Protein AF-A0A5C5XVV9-F1 (afdb_monomer)

Solvent-accessible surface area (backbone atoms only — not comparable to full-atom values): 5637 Å² total; per-residue (Å²): 130,64,68,64,64,53,51,49,47,48,55,51,51,56,46,72,79,41,80,86,60,89,74,83,75,74,90,67,78,55,67,67,37,59,76,70,65,43,54,72,68,48,47,51,49,53,64,73,41,32,70,77,41,35,75,90,61,81,75,57,62,73,63,39,60,74,39,56,40,90,87,75,68,45,68,46,77,74,40,70,67,48,39,54,58,74,67,56,128

Sequence (89 aa):
MPIEDYLELLDWTARQTAPGKRGRTPAEIPPILVRLGLDRTTWCELVSDFGRLFCCVAGRPECVDSMRCHRTCRRYHLRRRARELLTAD

Organism: NCBI:txid2527987

Structure (mmCIF, N/CA/C/O backbone):
data_AF-A0A5C5XVV9-F1
#
_entry.id   AF-A0A5C5XVV9-F1
#
loop_
_atom_site.group_PDB
_atom_site.id
_atom_site.type_symbol
_atom_site.label_atom_id
_atom_site.label_alt_id
_atom_site.label_comp_id
_atom_site.label_asym_id
_atom_site.label_entity_id
_atom_site.label_seq_id
_atom_site.pdbx_PDB_ins_code
_atom_site.Cartn_x
_atom_site.Cartn_y
_atom_site.Cartn_z
_atom_site.occupancy
_atom_site.B_iso_or_equiv
_atom_site.auth_seq_id
_atom_site.auth_comp_id
_atom_site.auth_asym_id
_atom_site.auth_atom_id
_atom_site.pdbx_PDB_model_num
ATOM 1 N N . MET A 1 1 ? -14.809 5.759 -5.751 1.00 68.75 1 MET A N 1
ATOM 2 C CA . MET A 1 1 ? -14.965 5.142 -4.422 1.00 68.75 1 MET A CA 1
ATOM 3 C C . MET A 1 1 ? -15.644 6.173 -3.538 1.00 68.75 1 MET A C 1
ATOM 5 O O . MET A 1 1 ? -15.183 7.312 -3.567 1.00 68.75 1 MET A O 1
ATOM 9 N N . PRO A 1 2 ? -16.741 5.831 -2.853 1.00 90.19 2 PRO A N 1
ATOM 10 C CA . PRO A 1 2 ? -17.311 6.655 -1.791 1.00 90.19 2 PRO A CA 1
ATOM 11 C C . PRO A 1 2 ? -16.264 6.976 -0.717 1.00 90.19 2 PRO A C 1
ATOM 13 O O . PRO A 1 2 ? -15.336 6.201 -0.494 1.00 90.19 2 PRO A O 1
ATOM 16 N N . ILE A 1 3 ? -16.413 8.117 -0.046 1.00 94.12 3 ILE A N 1
ATOM 17 C CA . ILE A 1 3 ? -15.543 8.492 1.080 1.00 94.12 3 ILE A CA 1
ATOM 18 C C . ILE A 1 3 ? -15.685 7.517 2.256 1.00 94.12 3 ILE A C 1
ATOM 20 O O . ILE A 1 3 ? -14.719 7.26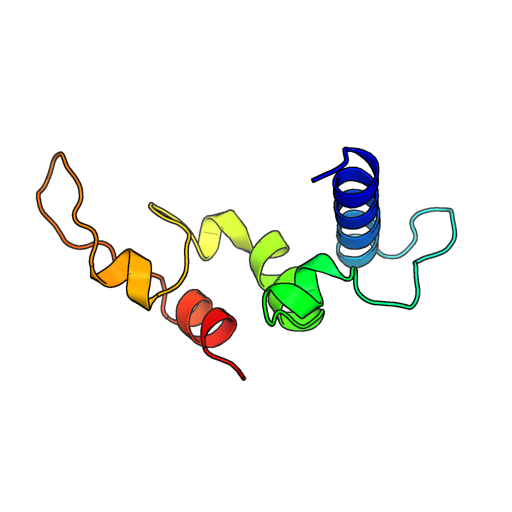3 2.966 1.00 94.12 3 ILE A O 1
ATOM 24 N N . GLU A 1 4 ? -16.874 6.946 2.426 1.00 90.94 4 GLU A N 1
ATOM 25 C CA . GLU A 1 4 ? -17.209 6.000 3.491 1.00 90.94 4 GLU A CA 1
ATOM 26 C C . GLU A 1 4 ? -16.329 4.746 3.418 1.00 90.94 4 GLU A C 1
ATOM 28 O O . GLU A 1 4 ? -15.657 4.435 4.397 1.00 90.94 4 GLU A O 1
ATOM 33 N N . ASP A 1 5 ? -16.206 4.123 2.241 1.00 89.94 5 ASP A N 1
ATOM 34 C CA . ASP A 1 5 ? -15.325 2.966 2.009 1.00 89.94 5 ASP A CA 1
ATOM 35 C C . ASP A 1 5 ? -13.855 3.269 2.349 1.00 89.94 5 ASP A C 1
ATOM 37 O O . ASP A 1 5 ? -13.127 2.426 2.877 1.00 89.94 5 ASP A O 1
ATOM 41 N N . TYR A 1 6 ? -13.392 4.484 2.034 1.00 91.12 6 TYR A N 1
ATOM 42 C CA . TYR A 1 6 ? -12.025 4.901 2.342 1.00 91.12 6 TYR A CA 1
ATOM 43 C C . TYR A 1 6 ? -11.818 5.060 3.852 1.00 91.12 6 TYR A C 1
ATOM 45 O O . TYR A 1 6 ? -10.800 4.618 4.386 1.00 91.12 6 TYR A O 1
ATOM 53 N N . LEU A 1 7 ? -12.782 5.670 4.547 1.00 91.81 7 LEU A N 1
ATOM 54 C CA . LEU A 1 7 ? -12.737 5.824 6.000 1.00 91.81 7 LEU A CA 1
ATOM 55 C C . LEU A 1 7 ? -12.846 4.474 6.715 1.00 91.81 7 LEU A C 1
ATOM 57 O O . LEU A 1 7 ? -12.148 4.269 7.705 1.00 91.81 7 LEU A O 1
ATOM 61 N N . GLU A 1 8 ? -13.650 3.545 6.197 1.00 90.62 8 GLU A N 1
ATOM 62 C CA . GLU A 1 8 ? -13.742 2.176 6.705 1.00 90.62 8 GLU A CA 1
ATOM 63 C C . GLU A 1 8 ? -12.401 1.446 6.575 1.00 90.62 8 GLU A C 1
ATOM 65 O O . GLU A 1 8 ? -11.892 0.906 7.559 1.00 90.62 8 GLU A O 1
ATOM 70 N N . LEU A 1 9 ? -11.775 1.487 5.392 1.00 92.12 9 LEU A N 1
ATOM 71 C CA . LEU A 1 9 ? -10.447 0.910 5.180 1.00 92.12 9 LEU A CA 1
ATOM 72 C C . LEU A 1 9 ? -9.406 1.531 6.123 1.00 92.12 9 LEU A C 1
ATOM 74 O O . LEU A 1 9 ? -8.556 0.820 6.670 1.00 92.12 9 LEU A O 1
ATOM 78 N N . LEU A 1 10 ? -9.458 2.851 6.305 1.00 90.94 10 LEU A N 1
ATOM 79 C CA . LEU A 1 10 ? -8.522 3.580 7.151 1.00 90.94 10 LEU A CA 1
ATOM 80 C C . LEU A 1 10 ? -8.697 3.223 8.632 1.00 90.94 10 LEU A C 1
ATOM 82 O O . LEU A 1 10 ? -7.703 2.911 9.289 1.00 90.94 10 LEU A O 1
ATOM 86 N N . ASP A 1 11 ? -9.929 3.229 9.154 1.00 89.88 11 ASP A N 1
ATOM 87 C CA . ASP A 1 11 ? -10.223 2.829 10.538 1.00 89.88 11 ASP A CA 1
ATOM 88 C C . ASP A 1 11 ? -9.831 1.369 10.772 1.00 89.88 11 ASP A C 1
ATOM 90 O O . ASP A 1 11 ? -9.129 1.067 11.741 1.00 89.88 11 ASP A O 1
ATOM 94 N N . TRP A 1 12 ? -10.185 0.478 9.841 1.00 91.88 12 TRP A N 1
ATOM 95 C CA . TRP A 1 12 ? -9.801 -0.926 9.906 1.00 91.88 12 TRP A CA 1
ATOM 96 C C . TRP A 1 12 ? -8.280 -1.078 9.990 1.00 91.88 12 TRP A C 1
ATOM 98 O O . TRP A 1 12 ? -7.775 -1.665 10.945 1.00 91.88 12 TRP A O 1
ATOM 108 N N . THR A 1 13 ? -7.533 -0.468 9.066 1.00 92.00 13 THR A N 1
ATOM 109 C CA . THR A 1 13 ? -6.060 -0.522 9.039 1.00 92.00 13 THR A CA 1
ATOM 110 C C . THR A 1 13 ? -5.461 0.026 10.334 1.00 92.00 13 THR A C 1
ATOM 112 O O . THR A 1 13 ? -4.603 -0.604 10.954 1.00 92.00 13 THR A O 1
ATOM 115 N N . ALA A 1 14 ? -5.974 1.162 10.809 1.00 88.81 14 ALA A N 1
ATOM 116 C CA . ALA A 1 14 ? -5.530 1.811 12.032 1.00 88.81 14 ALA A CA 1
ATOM 117 C C . ALA A 1 14 ? -5.732 0.949 13.292 1.00 88.81 14 ALA A C 1
ATOM 119 O O . ALA A 1 14 ? -4.992 1.137 14.266 1.00 88.81 14 ALA A O 1
ATOM 120 N N . ARG A 1 15 ? -6.719 0.043 13.302 1.00 88.12 15 ARG A N 1
ATOM 121 C CA . ARG A 1 15 ? -6.945 -0.931 14.383 1.00 88.12 15 ARG A CA 1
ATOM 122 C C . ARG A 1 15 ? -6.040 -2.154 14.277 1.00 88.12 15 ARG A C 1
ATOM 124 O O . ARG A 1 15 ? -5.679 -2.704 15.313 1.00 88.12 15 ARG A O 1
ATOM 131 N N . GLN A 1 16 ? -5.631 -2.544 13.069 1.00 87.06 16 GLN A N 1
ATOM 132 C CA . GLN A 1 16 ? -4.674 -3.640 12.892 1.00 87.06 16 GLN A CA 1
ATOM 133 C C . GLN A 1 16 ? -3.258 -3.258 13.334 1.00 87.06 16 GLN A C 1
ATOM 135 O O . GLN A 1 16 ? -2.558 -4.091 13.902 1.00 87.06 16 GLN A O 1
ATOM 140 N N . THR A 1 17 ? -2.842 -2.007 13.111 1.00 82.75 17 THR A N 1
ATOM 141 C CA . THR A 1 17 ? -1.494 -1.531 13.474 1.00 82.75 17 THR A CA 1
ATOM 142 C C . THR A 1 17 ? -1.333 -1.262 14.974 1.00 82.75 17 THR A C 1
ATOM 144 O O . THR A 1 17 ? -0.240 -1.399 15.513 1.00 82.75 17 THR A O 1
ATOM 147 N N . ALA A 1 18 ? -2.407 -0.868 15.663 1.00 82.06 18 ALA A N 1
ATOM 148 C CA . ALA A 1 18 ? -2.377 -0.498 17.078 1.00 82.06 18 ALA A CA 1
ATOM 149 C C . ALA A 1 18 ? -3.490 -1.230 17.853 1.00 82.06 18 ALA A C 1
ATOM 151 O O . ALA A 1 18 ? -4.591 -0.680 18.006 1.00 82.06 18 ALA A O 1
ATOM 152 N N . PRO A 1 19 ? -3.233 -2.461 18.336 1.00 67.56 19 PRO A N 1
ATOM 153 C CA . PRO A 1 19 ? -4.202 -3.195 19.143 1.00 67.56 19 PRO A CA 1
ATOM 154 C C . PRO A 1 19 ? -4.531 -2.417 20.428 1.00 67.56 19 PRO A C 1
ATOM 156 O O . PRO A 1 19 ? -3.658 -1.807 21.040 1.00 67.56 19 PRO A O 1
ATOM 159 N N . GLY A 1 20 ? -5.805 -2.417 20.835 1.00 67.25 20 GLY A N 1
ATOM 160 C CA . GLY A 1 20 ? -6.270 -1.734 22.054 1.00 67.25 20 GLY A CA 1
ATOM 161 C C . GLY A 1 20 ? -6.941 -0.370 21.843 1.00 67.25 20 GLY A C 1
ATOM 162 O O . GLY A 1 20 ? -7.311 0.287 22.817 1.00 67.25 20 GLY A O 1
ATOM 163 N N . LYS A 1 21 ? -7.160 0.064 20.594 1.00 70.00 21 LYS A N 1
ATOM 164 C CA . LYS A 1 21 ? -8.019 1.227 20.316 1.00 70.00 21 LYS A CA 1
ATOM 165 C C . LYS A 1 21 ? -9.461 0.962 20.759 1.00 70.00 21 LYS A C 1
ATOM 167 O O . LYS A 1 21 ? -10.022 -0.092 20.47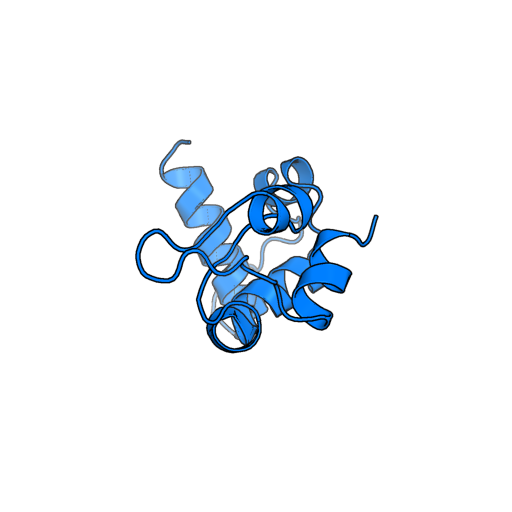2 1.00 70.00 21 LYS A O 1
ATOM 172 N N . ARG A 1 22 ? -10.074 1.949 21.425 1.00 67.12 22 ARG A N 1
ATOM 173 C CA . ARG A 1 22 ? -11.486 1.898 21.848 1.00 67.12 22 ARG A CA 1
ATOM 174 C C . ARG A 1 22 ? -12.405 1.674 20.633 1.00 67.12 22 ARG A C 1
ATOM 176 O O . ARG A 1 22 ? -12.170 2.226 19.557 1.00 67.12 22 ARG A O 1
ATOM 183 N N . GLY A 1 23 ? -13.455 0.873 20.810 1.00 70.12 23 GLY A N 1
ATOM 184 C CA . GLY A 1 23 ? -14.425 0.521 19.763 1.00 70.12 23 GLY A CA 1
ATOM 185 C C . GLY A 1 23 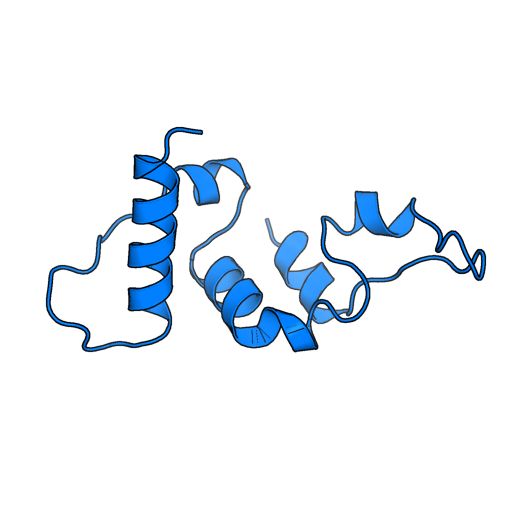? -14.276 -0.910 19.235 1.00 70.12 23 GLY A C 1
ATOM 186 O O . GLY A 1 23 ? -13.359 -1.634 19.614 1.00 70.12 23 GLY A O 1
ATOM 187 N N . ARG A 1 24 ? -15.208 -1.330 18.374 1.00 71.81 24 ARG A N 1
ATOM 188 C CA . ARG A 1 24 ? -15.233 -2.677 17.787 1.00 71.81 24 ARG A CA 1
ATOM 189 C C . ARG A 1 24 ? -14.240 -2.754 16.629 1.00 71.81 24 ARG A C 1
ATOM 191 O O . ARG A 1 24 ? -14.355 -1.978 15.688 1.00 71.81 24 ARG A O 1
ATOM 198 N N . THR A 1 25 ? -13.300 -3.695 16.669 1.00 68.75 25 THR A N 1
ATOM 199 C CA . THR A 1 25 ? -12.523 -4.058 15.475 1.00 68.75 25 THR A CA 1
ATOM 200 C C . THR A 1 25 ? -13.452 -4.788 14.509 1.00 68.75 25 THR A C 1
ATOM 202 O O . THR A 1 25 ? -14.059 -5.781 14.923 1.00 68.75 25 THR A O 1
ATOM 205 N N . PRO A 1 26 ? -13.620 -4.318 13.260 1.00 72.31 26 PRO A N 1
ATOM 2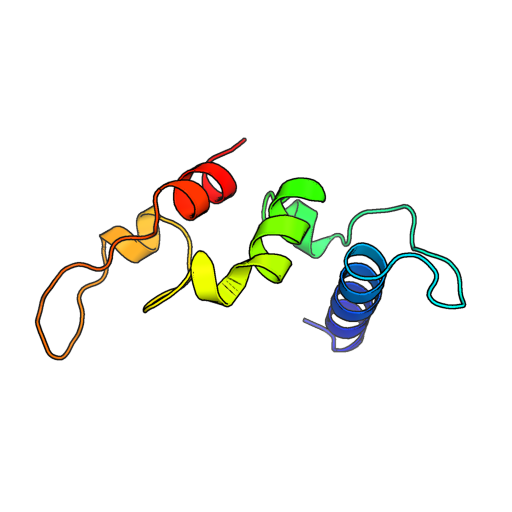06 C CA . PRO A 1 26 ? -14.406 -5.058 12.283 1.00 72.31 26 PRO A CA 1
ATOM 207 C C . PRO A 1 26 ? -13.779 -6.442 12.079 1.00 72.31 26 PRO A C 1
ATOM 209 O O . PRO A 1 26 ? -12.564 -6.560 11.912 1.00 72.31 26 PRO A O 1
ATOM 212 N N . ALA A 1 27 ? -14.601 -7.488 12.173 1.00 72.31 27 ALA A N 1
ATOM 213 C CA . ALA A 1 27 ? -14.132 -8.869 12.066 1.00 72.31 27 ALA A CA 1
ATOM 214 C C . ALA A 1 27 ? -13.722 -9.219 10.629 1.00 72.31 27 ALA A C 1
ATOM 216 O O . ALA A 1 27 ? -12.813 -10.020 10.416 1.00 72.31 27 ALA A O 1
ATOM 217 N N . GLU A 1 28 ? -14.385 -8.598 9.658 1.00 84.69 28 GLU A N 1
ATOM 218 C CA . GLU A 1 28 ? -14.200 -8.866 8.241 1.00 84.69 28 GLU A CA 1
ATOM 219 C C . GLU A 1 28 ? -13.126 -7.957 7.640 1.00 84.69 28 GLU A C 1
ATOM 221 O O . GLU A 1 28 ? -12.860 -6.849 8.115 1.00 84.69 28 GLU A O 1
ATOM 226 N N . ILE A 1 29 ? -12.470 -8.465 6.601 1.00 89.12 29 ILE A N 1
ATOM 227 C CA . ILE A 1 29 ? -11.516 -7.698 5.812 1.00 89.12 29 ILE A CA 1
ATOM 228 C C . ILE A 1 29 ? -12.292 -6.759 4.868 1.00 89.12 29 ILE A C 1
ATOM 230 O O . ILE A 1 29 ? -13.252 -7.212 4.241 1.00 89.12 29 ILE A O 1
ATOM 234 N N . PRO A 1 30 ? -11.905 -5.474 4.736 1.00 91.94 30 PRO A N 1
ATOM 235 C CA . PRO A 1 30 ? -12.589 -4.542 3.850 1.00 91.94 30 PRO A CA 1
ATOM 236 C C . PRO A 1 30 ? -12.725 -5.106 2.424 1.00 91.94 30 PRO A C 1
ATOM 238 O O . PRO A 1 30 ? -11.721 -5.570 1.867 1.00 91.94 30 PRO A O 1
ATOM 241 N N . PRO A 1 31 ? -13.909 -5.023 1.782 1.00 91.38 31 PRO A N 1
ATOM 242 C CA . PRO A 1 31 ? -14.148 -5.613 0.459 1.00 91.38 31 PRO A CA 1
ATOM 243 C C . PRO A 1 31 ? -13.166 -5.144 -0.621 1.00 91.38 31 PRO A C 1
ATOM 245 O O . PRO A 1 31 ? -12.877 -5.866 -1.576 1.00 91.38 31 PRO A O 1
ATOM 248 N N . ILE A 1 32 ? -12.622 -3.933 -0.479 1.00 92.00 32 ILE A N 1
ATOM 249 C CA . ILE A 1 32 ? -11.607 -3.402 -1.391 1.00 92.00 32 ILE A CA 1
ATOM 250 C C . ILE A 1 32 ? -10.303 -4.207 -1.359 1.00 92.00 32 ILE A C 1
ATOM 252 O O . ILE A 1 32 ? -9.707 -4.407 -2.412 1.00 92.00 32 ILE A O 1
ATOM 256 N N . LEU A 1 33 ? -9.881 -4.721 -0.200 1.00 92.12 33 LEU A N 1
ATOM 257 C CA . LEU A 1 33 ? -8.674 -5.544 -0.100 1.00 92.12 33 LEU A CA 1
ATOM 258 C C . LEU A 1 33 ? -8.886 -6.905 -0.765 1.00 92.12 33 LEU A C 1
ATOM 260 O O . LEU A 1 33 ? -8.033 -7.342 -1.533 1.00 92.12 33 LEU A O 1
ATOM 264 N N . VAL A 1 34 ? -10.073 -7.500 -0.599 1.00 91.88 34 VAL A N 1
ATOM 265 C CA . VAL A 1 34 ? -10.465 -8.734 -1.304 1.00 91.88 34 VAL A CA 1
ATOM 266 C C . VAL A 1 34 ? -10.426 -8.534 -2.818 1.00 91.88 34 VAL A C 1
ATOM 268 O O . VAL A 1 34 ? -9.833 -9.331 -3.537 1.00 91.88 34 VAL A O 1
ATOM 271 N N . ARG A 1 35 ? -10.992 -7.428 -3.318 1.00 91.69 35 ARG A N 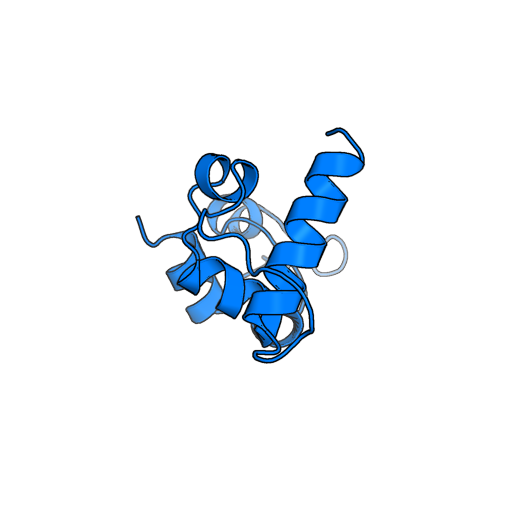1
ATOM 272 C CA . ARG A 1 35 ? -10.970 -7.084 -4.753 1.00 91.69 35 ARG A CA 1
ATOM 273 C C . ARG A 1 35 ? -9.561 -6.865 -5.300 1.00 91.69 35 ARG A C 1
ATOM 275 O O . ARG A 1 35 ? -9.340 -7.056 -6.492 1.00 91.69 35 ARG A O 1
ATOM 282 N N . LEU A 1 36 ? -8.632 -6.422 -4.457 1.00 90.12 36 LEU A N 1
ATOM 283 C CA . LEU A 1 36 ? -7.227 -6.245 -4.820 1.00 90.12 36 LEU A CA 1
ATOM 284 C C . LEU A 1 36 ? -6.417 -7.548 -4.718 1.00 90.12 36 LEU A C 1
ATOM 286 O O . LEU A 1 36 ? -5.270 -7.555 -5.167 1.00 90.12 36 LEU A O 1
ATOM 290 N N . GLY A 1 37 ? -7.005 -8.627 -4.187 1.00 90.88 37 GLY A N 1
ATOM 291 C CA . GLY A 1 37 ? -6.312 -9.887 -3.918 1.00 90.88 37 GLY A CA 1
ATOM 292 C C . GLY A 1 37 ? -5.321 -9.765 -2.762 1.00 90.88 37 GLY A C 1
ATOM 293 O O . GLY A 1 37 ? -4.235 -10.318 -2.834 1.00 90.88 37 GLY A O 1
ATOM 294 N N . LEU A 1 38 ? -5.642 -8.964 -1.742 1.00 92.50 38 LEU A N 1
ATOM 295 C CA . LEU A 1 38 ? -4.776 -8.737 -0.588 1.00 92.50 38 LEU A CA 1
ATOM 296 C C . LEU A 1 38 ? -5.428 -9.310 0.665 1.00 92.50 38 LEU A C 1
ATOM 298 O O . LEU A 1 38 ? -6.504 -8.870 1.077 1.00 92.50 38 LEU A O 1
ATOM 302 N N . ASP A 1 39 ? -4.746 -10.259 1.297 1.00 91.94 39 ASP A N 1
ATOM 303 C CA . ASP A 1 39 ? -5.125 -10.731 2.619 1.00 91.94 39 ASP A CA 1
ATOM 304 C C . ASP A 1 39 ? -4.721 -9.727 3.717 1.00 91.94 39 ASP A C 1
ATOM 306 O O . ASP A 1 39 ? -3.986 -8.754 3.507 1.00 91.94 39 ASP A O 1
ATOM 310 N N . ARG A 1 40 ? -5.212 -9.979 4.934 1.00 90.56 40 ARG A N 1
ATOM 311 C CA . ARG A 1 40 ? -4.959 -9.129 6.102 1.00 90.56 40 ARG A CA 1
ATOM 312 C C . ARG A 1 40 ? -3.470 -8.990 6.411 1.00 90.56 40 ARG A C 1
ATOM 314 O O . ARG A 1 40 ? -3.019 -7.888 6.705 1.00 90.56 40 ARG A O 1
ATOM 321 N N . THR A 1 41 ? -2.738 -10.097 6.439 1.00 91.19 41 THR A N 1
ATOM 322 C CA . THR A 1 41 ? -1.322 -10.129 6.822 1.00 91.19 41 THR A CA 1
ATOM 323 C C . THR A 1 41 ? -0.471 -9.380 5.808 1.00 91.19 41 THR A C 1
ATOM 325 O O . THR A 1 41 ? 0.297 -8.497 6.193 1.00 91.19 41 THR A O 1
ATOM 328 N N . THR A 1 42 ? -0.716 -9.636 4.525 1.00 94.25 42 THR A N 1
ATOM 329 C CA . THR A 1 42 ? -0.067 -8.969 3.404 1.00 94.25 42 THR A CA 1
ATOM 330 C C . THR A 1 42 ? -0.303 -7.461 3.454 1.00 94.25 42 THR A C 1
ATOM 332 O O . THR A 1 42 ? 0.652 -6.684 3.439 1.00 94.25 42 THR A O 1
ATOM 335 N N . TRP A 1 43 ? -1.556 -7.018 3.603 1.00 94.25 43 TRP A N 1
ATOM 336 C CA . TRP A 1 43 ? -1.870 -5.591 3.717 1.00 94.25 43 TRP A CA 1
ATOM 337 C C . TRP A 1 43 ? -1.216 -4.929 4.933 1.00 94.25 43 TRP A C 1
ATOM 339 O O . TRP A 1 43 ? -0.627 -3.853 4.812 1.00 94.25 43 TRP A O 1
ATOM 349 N N . CYS A 1 44 ? -1.299 -5.562 6.105 1.00 92.56 44 CYS A N 1
ATOM 350 C CA . CYS A 1 44 ? -0.719 -5.011 7.326 1.00 92.56 44 CYS A CA 1
ATOM 351 C C . CYS A 1 44 ? 0.790 -4.786 7.184 1.00 92.56 44 CYS A C 1
ATOM 353 O O . CYS A 1 44 ? 1.284 -3.745 7.621 1.00 92.56 44 CYS A O 1
ATOM 355 N N . GLU A 1 45 ? 1.517 -5.713 6.555 1.00 94.62 45 GLU A N 1
ATOM 356 C CA . GLU A 1 45 ? 2.953 -5.557 6.315 1.00 94.62 45 GLU A CA 1
ATOM 357 C C . GLU A 1 45 ? 3.236 -4.450 5.291 1.00 94.62 45 GLU A C 1
ATOM 359 O O . GLU A 1 45 ? 4.063 -3.574 5.549 1.00 94.62 45 GLU A O 1
ATOM 364 N N . LEU A 1 46 ? 2.495 -4.423 4.177 1.00 94.75 46 LEU A N 1
ATOM 365 C CA . LEU A 1 46 ? 2.624 -3.392 3.142 1.00 94.75 46 LEU A CA 1
ATOM 366 C C . LEU A 1 46 ? 2.468 -1.973 3.703 1.00 94.75 46 LEU A C 1
ATOM 368 O O . LEU A 1 46 ? 3.219 -1.079 3.314 1.00 94.75 46 LEU A O 1
ATOM 372 N N . VAL A 1 47 ? 1.505 -1.763 4.606 1.00 93.94 47 VAL A N 1
ATOM 373 C CA . VAL A 1 47 ? 1.251 -0.450 5.214 1.00 93.94 47 VAL A CA 1
ATOM 374 C C . VAL A 1 47 ? 2.254 -0.132 6.321 1.00 93.94 47 VAL A C 1
ATOM 376 O O . VAL A 1 47 ? 2.743 0.996 6.387 1.00 93.94 47 VAL A O 1
ATOM 379 N N . SER A 1 48 ? 2.586 -1.101 7.179 1.00 92.94 48 SER A N 1
ATOM 380 C CA . SER A 1 48 ? 3.474 -0.865 8.329 1.00 92.94 48 SER A CA 1
ATOM 381 C C . SER A 1 48 ? 4.917 -0.597 7.896 1.00 92.94 48 SER A C 1
ATOM 383 O O . SER A 1 48 ? 5.563 0.302 8.428 1.00 92.94 48 SER A O 1
ATOM 385 N N . ASP A 1 49 ? 5.393 -1.315 6.876 1.00 95.12 49 ASP A N 1
ATOM 386 C CA . ASP A 1 49 ? 6.753 -1.198 6.347 1.00 95.12 49 ASP A CA 1
ATOM 387 C C . ASP A 1 49 ? 6.809 -0.417 5.024 1.00 95.12 49 ASP A C 1
ATOM 389 O O . ASP A 1 49 ? 7.786 -0.525 4.275 1.00 95.12 49 ASP A O 1
ATOM 393 N N . PHE A 1 50 ? 5.794 0.406 4.728 1.00 94.00 50 PHE A N 1
ATOM 394 C CA . PHE A 1 50 ? 5.635 1.059 3.424 1.00 94.00 50 PHE A CA 1
ATOM 395 C C . PHE A 1 50 ? 6.915 1.747 2.936 1.00 94.00 50 PHE A C 1
ATOM 397 O O . PHE A 1 50 ? 7.387 1.463 1.839 1.00 94.00 50 PHE A O 1
ATOM 404 N N . GLY A 1 51 ? 7.540 2.593 3.761 1.00 93.06 51 GLY A N 1
ATOM 405 C CA . GLY A 1 51 ? 8.761 3.313 3.372 1.00 93.06 51 GLY A CA 1
ATOM 406 C C . GLY A 1 51 ? 9.982 2.409 3.151 1.0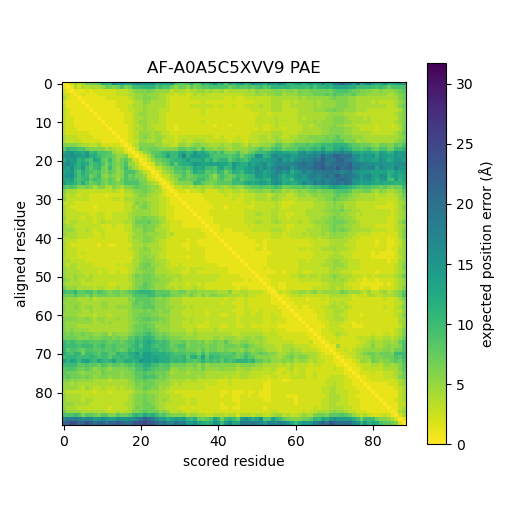0 93.06 51 GLY A C 1
ATOM 407 O O . GLY A 1 51 ? 10.873 2.739 2.366 1.00 93.06 51 GLY A O 1
ATOM 408 N N . ARG A 1 52 ? 10.032 1.245 3.810 1.00 93.69 52 ARG A N 1
ATOM 409 C CA . ARG A 1 52 ? 11.109 0.257 3.650 1.00 93.69 52 ARG A CA 1
ATOM 410 C C . ARG A 1 52 ? 10.902 -0.596 2.399 1.00 93.69 52 ARG A C 1
ATOM 412 O O . ARG A 1 52 ? 11.868 -0.900 1.693 1.00 93.69 52 ARG A O 1
ATOM 419 N N . LEU A 1 53 ? 9.657 -0.984 2.135 1.00 95.56 53 LEU A N 1
ATOM 420 C CA . LEU A 1 53 ? 9.255 -1.806 0.995 1.00 95.56 53 LEU A CA 1
ATOM 421 C C . LEU A 1 53 ? 9.266 -0.999 -0.311 1.00 95.56 53 LEU A C 1
ATOM 423 O O . LEU A 1 53 ? 9.777 -1.472 -1.332 1.00 95.56 53 LEU A O 1
ATOM 427 N N . PHE A 1 54 ? 8.784 0.241 -0.250 1.00 93.31 54 PHE A N 1
ATOM 428 C CA . PHE A 1 54 ? 8.587 1.147 -1.374 1.00 93.31 54 PHE A CA 1
ATOM 429 C C . PHE A 1 54 ? 9.412 2.425 -1.180 1.00 93.31 54 PHE A C 1
ATOM 431 O O . PHE A 1 54 ? 8.974 3.402 -0.584 1.00 93.31 54 PHE A O 1
ATOM 438 N N . CYS A 1 55 ? 10.646 2.413 -1.690 1.00 85.31 55 CYS A N 1
ATOM 439 C CA . CYS A 1 55 ? 11.579 3.536 -1.539 1.00 85.31 55 CYS A CA 1
ATOM 440 C C . CYS A 1 55 ? 11.404 4.611 -2.627 1.00 85.31 55 CYS A C 1
ATOM 442 O O . CYS A 1 55 ? 11.327 5.796 -2.324 1.00 85.31 55 CYS A O 1
ATOM 444 N N . CYS A 1 56 ? 11.356 4.205 -3.901 1.00 87.31 56 CYS A N 1
ATOM 445 C CA . CYS A 1 56 ? 11.269 5.137 -5.037 1.00 87.31 56 CYS A CA 1
ATOM 446 C C . CYS A 1 56 ? 9.975 5.004 -5.844 1.00 87.31 56 CYS A C 1
ATOM 448 O O . CYS A 1 56 ? 9.634 5.909 -6.599 1.00 87.31 56 CYS A O 1
ATOM 450 N N . VAL A 1 57 ? 9.297 3.862 -5.740 1.00 92.56 57 VAL A N 1
ATOM 451 C CA . VAL A 1 57 ? 8.070 3.550 -6.475 1.00 92.56 57 VAL A CA 1
ATOM 452 C C . VAL A 1 57 ? 7.273 2.507 -5.696 1.00 92.56 57 VAL A C 1
ATOM 454 O O . VAL A 1 57 ? 7.863 1.659 -5.021 1.00 92.56 57 VAL A O 1
ATOM 457 N N . ALA A 1 58 ? 5.950 2.570 -5.814 1.00 93.75 58 ALA A N 1
ATOM 458 C CA . ALA A 1 58 ? 5.011 1.581 -5.302 1.00 93.75 58 ALA A CA 1
ATOM 459 C C . ALA A 1 58 ? 4.066 1.148 -6.427 1.00 93.75 58 ALA A C 1
ATOM 461 O O . ALA A 1 58 ? 3.735 1.944 -7.305 1.00 93.75 58 ALA A O 1
ATOM 462 N N . GLY A 1 59 ? 3.643 -0.112 -6.408 1.00 92.31 59 GLY A N 1
ATOM 463 C CA . GLY A 1 59 ? 2.760 -0.681 -7.423 1.00 92.31 59 GLY A CA 1
ATOM 464 C C . GLY A 1 59 ? 2.975 -2.180 -7.573 1.00 92.31 59 GLY A C 1
ATOM 465 O O . GLY A 1 59 ? 3.840 -2.747 -6.907 1.00 92.31 59 GLY A O 1
ATOM 466 N N . ARG A 1 60 ? 2.201 -2.817 -8.458 1.00 91.56 60 ARG A N 1
ATOM 467 C CA . ARG A 1 60 ? 2.404 -4.234 -8.778 1.00 91.56 60 ARG A CA 1
ATOM 468 C C . ARG A 1 60 ? 3.764 -4.453 -9.455 1.00 91.56 60 ARG A C 1
ATOM 470 O O . ARG A 1 60 ? 4.146 -3.613 -10.280 1.00 91.56 60 ARG A O 1
ATOM 477 N N . PRO A 1 61 ? 4.488 -5.542 -9.136 1.00 92.88 61 PRO A N 1
ATOM 478 C CA . PRO A 1 61 ? 5.791 -5.837 -9.726 1.00 92.88 61 PRO A CA 1
ATOM 479 C C . PRO A 1 61 ? 5.797 -5.756 -11.256 1.00 92.88 61 PRO A C 1
ATOM 481 O O . PRO A 1 61 ? 6.670 -5.097 -11.817 1.00 92.88 61 PRO A O 1
ATOM 484 N N . GLU A 1 62 ? 4.786 -6.331 -11.912 1.00 92.00 62 GLU A N 1
ATOM 485 C CA . GLU A 1 62 ? 4.661 -6.346 -13.378 1.00 92.00 62 GLU A CA 1
ATOM 486 C C . GLU A 1 62 ? 4.600 -4.926 -13.962 1.00 92.00 62 GLU A C 1
ATOM 488 O O . GLU A 1 62 ? 5.309 -4.594 -14.915 1.00 92.00 62 GLU A O 1
ATOM 493 N N . CYS A 1 63 ? 3.793 -4.054 -13.350 1.00 92.56 63 CYS A N 1
ATOM 494 C CA . CYS A 1 63 ? 3.678 -2.660 -13.767 1.00 92.56 63 CYS A CA 1
ATOM 495 C C . CYS A 1 63 ? 4.994 -1.912 -13.538 1.00 92.56 63 CYS A C 1
ATOM 497 O O . CYS A 1 63 ? 5.462 -1.199 -14.425 1.00 92.56 63 CYS A O 1
ATOM 499 N N . VAL A 1 64 ? 5.614 -2.086 -12.369 1.00 93.88 64 VAL A N 1
ATOM 500 C CA . VAL A 1 64 ? 6.845 -1.375 -11.998 1.00 93.88 64 VAL A CA 1
ATOM 501 C C . VAL A 1 64 ? 8.021 -1.768 -12.891 1.00 93.88 64 VAL A C 1
ATOM 503 O O . VAL A 1 64 ? 8.786 -0.896 -13.299 1.00 93.88 64 VAL A O 1
ATOM 506 N N . ASP A 1 65 ? 8.143 -3.047 -13.244 1.00 92.31 65 ASP A N 1
ATOM 507 C CA . ASP A 1 65 ? 9.231 -3.544 -14.093 1.00 92.31 65 ASP A CA 1
ATOM 508 C C . ASP A 1 65 ? 9.161 -3.010 -15.533 1.00 92.31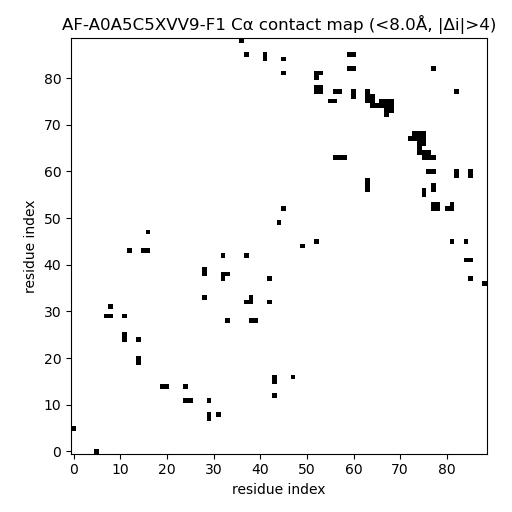 65 ASP A C 1
ATOM 510 O O . ASP A 1 65 ? 10.192 -2.895 -16.206 1.00 92.31 65 ASP A O 1
ATOM 514 N N . SER A 1 66 ? 7.965 -2.631 -15.996 1.00 91.44 66 SER A N 1
ATOM 515 C CA . SER A 1 66 ? 7.773 -1.966 -17.290 1.00 91.44 66 SER A CA 1
ATOM 516 C C . SER A 1 66 ? 8.164 -0.479 -17.273 1.00 91.44 66 SER A C 1
ATOM 518 O O . SER A 1 66 ? 8.443 0.107 -18.323 1.00 91.44 66 SER A O 1
ATOM 520 N N . MET A 1 67 ? 8.232 0.137 -16.087 1.00 92.19 67 MET A N 1
ATOM 521 C CA . MET A 1 67 ? 8.489 1.565 -15.928 1.00 92.19 67 MET A CA 1
ATOM 522 C C . MET A 1 67 ? 9.982 1.895 -15.866 1.00 92.19 67 MET A C 1
ATOM 524 O O . MET A 1 67 ? 10.833 1.145 -15.378 1.00 92.19 67 MET A O 1
ATOM 528 N N . ARG A 1 68 ? 10.307 3.103 -16.329 1.00 92.38 68 ARG A N 1
ATOM 529 C CA . ARG A 1 68 ? 11.650 3.679 -16.248 1.00 92.38 68 ARG A CA 1
ATOM 530 C C . ARG A 1 68 ? 11.587 5.048 -15.604 1.00 92.38 68 ARG A C 1
ATOM 532 O O . ARG A 1 68 ? 10.659 5.815 -15.837 1.00 92.38 68 ARG A O 1
ATOM 539 N N . CYS A 1 69 ? 12.606 5.369 -14.820 1.00 88.19 69 CYS A N 1
ATOM 540 C 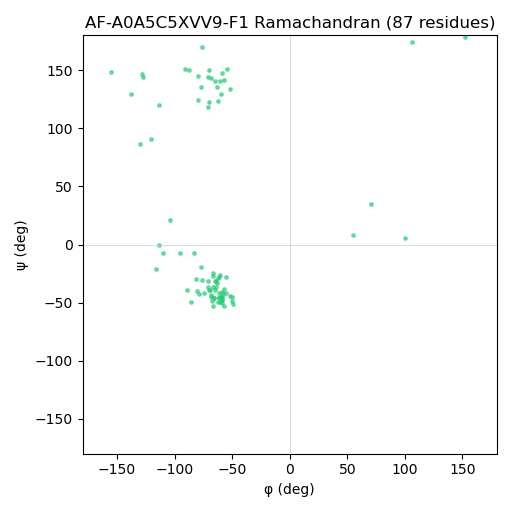CA . CYS A 1 69 ? 12.764 6.700 -14.265 1.00 88.19 69 CYS A CA 1
ATOM 541 C C . CYS A 1 69 ? 12.942 7.718 -15.399 1.00 88.19 69 CYS A C 1
ATOM 543 O O . CYS A 1 69 ? 13.894 7.610 -16.170 1.00 88.19 69 CYS A O 1
ATOM 545 N N . HIS A 1 70 ? 12.089 8.743 -15.455 1.00 87.06 70 HIS A N 1
ATOM 546 C CA . HIS A 1 70 ? 12.155 9.782 -16.491 1.00 87.06 70 HIS A CA 1
ATOM 547 C C . HIS A 1 70 ? 13.478 10.564 -16.510 1.00 87.06 70 HIS A C 1
ATOM 549 O O . HIS A 1 70 ? 13.860 11.084 -17.550 1.00 87.06 70 HIS A O 1
ATOM 555 N N . ARG A 1 71 ? 14.189 10.652 -15.375 1.00 89.00 71 ARG A N 1
ATOM 556 C CA . ARG A 1 71 ? 15.449 11.411 -15.269 1.00 89.00 71 ARG A CA 1
ATOM 557 C C . ARG A 1 71 ? 16.693 10.594 -15.596 1.00 89.00 71 ARG A C 1
ATOM 559 O O . ARG A 1 71 ? 17.630 11.119 -16.176 1.00 89.00 71 ARG A O 1
ATOM 566 N N . THR A 1 72 ? 16.734 9.333 -15.171 1.00 90.25 72 THR A N 1
ATOM 567 C CA . THR A 1 72 ? 17.945 8.496 -15.272 1.00 90.25 72 THR A CA 1
ATOM 568 C C . THR A 1 72 ? 17.818 7.380 -16.304 1.00 90.25 72 THR A C 1
ATOM 570 O O . THR A 1 72 ? 18.786 6.660 -16.535 1.00 90.25 72 THR A O 1
ATOM 573 N N . CYS A 1 73 ? 16.622 7.178 -16.873 1.00 87.62 73 CYS A N 1
ATOM 574 C CA . CYS A 1 73 ? 16.248 6.062 -17.751 1.00 87.62 73 CYS A CA 1
ATOM 575 C C . CYS A 1 73 ? 16.498 4.656 -17.164 1.00 87.62 73 CYS A C 1
ATOM 577 O O . CYS A 1 73 ? 16.318 3.641 -17.853 1.00 87.62 73 CYS A O 1
ATOM 579 N N . ARG A 1 74 ? 16.871 4.571 -15.877 1.00 89.88 74 ARG A N 1
ATOM 580 C CA . ARG A 1 74 ? 17.034 3.315 -15.141 1.00 89.88 74 ARG A CA 1
ATOM 581 C C . ARG A 1 74 ? 15.668 2.686 -14.892 1.00 89.88 74 ARG A C 1
ATOM 583 O O . ARG A 1 74 ? 14.683 3.393 -14.672 1.00 89.88 74 ARG A O 1
ATOM 590 N N . ARG A 1 75 ? 15.617 1.355 -14.941 1.00 89.50 75 ARG A N 1
ATOM 591 C CA . ARG A 1 75 ? 14.411 0.599 -14.590 1.00 89.50 75 ARG A CA 1
ATOM 592 C C . ARG A 1 75 ? 14.144 0.726 -13.099 1.00 89.50 75 ARG A C 1
ATOM 594 O O . ARG A 1 75 ? 15.084 0.761 -12.301 1.00 89.50 75 ARG A O 1
ATOM 601 N N . TYR A 1 76 ? 12.871 0.798 -12.741 1.00 91.69 76 TYR A N 1
ATOM 602 C CA . TYR A 1 76 ? 12.484 0.636 -11.354 1.00 91.69 76 TYR A CA 1
ATOM 603 C C . TYR A 1 76 ? 12.455 -0.844 -10.989 1.00 91.69 76 TYR A C 1
ATOM 605 O O . TYR A 1 76 ? 12.084 -1.684 -11.801 1.00 91.69 76 TYR A O 1
ATOM 613 N N . HIS A 1 77 ? 12.824 -1.150 -9.749 1.00 90.25 77 HIS A N 1
ATOM 614 C CA . HIS A 1 77 ? 12.683 -2.485 -9.191 1.00 90.25 77 HIS A CA 1
ATOM 615 C C . HIS A 1 77 ? 12.166 -2.384 -7.764 1.00 90.25 77 HIS A C 1
ATOM 617 O O . HIS A 1 77 ? 12.718 -1.655 -6.938 1.00 90.25 77 HIS A O 1
ATOM 623 N N . LEU A 1 78 ? 11.117 -3.149 -7.475 1.00 93.38 78 LEU A N 1
ATOM 624 C CA . LEU A 1 78 ? 10.649 -3.331 -6.110 1.00 93.38 78 LEU A CA 1
ATOM 625 C C . LEU A 1 78 ? 11.646 -4.160 -5.306 1.00 93.38 78 LEU A C 1
ATOM 627 O O . LEU A 1 78 ? 12.324 -5.045 -5.843 1.00 93.38 78 LEU A O 1
ATOM 631 N N . ARG A 1 79 ? 11.696 -3.895 -3.997 1.00 94.44 79 ARG A N 1
ATOM 632 C CA . ARG A 1 79 ? 12.428 -4.733 -3.044 1.00 94.44 79 ARG A CA 1
ATOM 633 C C . ARG A 1 79 ? 11.871 -6.158 -3.087 1.00 94.44 79 ARG A C 1
ATOM 635 O O . ARG A 1 79 ? 10.674 -6.348 -3.274 1.00 94.44 79 ARG A O 1
ATOM 642 N N . ARG A 1 80 ? 12.735 -7.153 -2.856 1.00 94.88 80 ARG A N 1
ATOM 643 C CA . ARG A 1 80 ? 12.365 -8.578 -2.892 1.00 94.88 80 ARG A CA 1
ATOM 644 C C . ARG A 1 80 ? 11.119 -8.881 -2.050 1.00 94.88 80 ARG A C 1
ATOM 646 O O . ARG A 1 80 ? 10.183 -9.469 -2.572 1.00 94.88 80 ARG A O 1
ATOM 653 N N . ARG A 1 81 ? 11.075 -8.404 -0.801 1.00 95.31 81 ARG A N 1
ATOM 654 C CA . ARG A 1 81 ? 9.933 -8.633 0.097 1.00 95.31 81 ARG A CA 1
ATOM 655 C C . ARG A 1 81 ? 8.626 -8.034 -0.431 1.00 95.31 81 ARG A C 1
ATOM 657 O O . ARG A 1 81 ? 7.599 -8.691 -0.390 1.00 95.31 81 ARG A O 1
ATOM 664 N N . ALA A 1 82 ? 8.679 -6.824 -0.993 1.00 94.50 82 ALA A N 1
ATOM 665 C CA . ALA A 1 82 ? 7.510 -6.182 -1.596 1.00 94.50 82 ALA A CA 1
ATOM 666 C C . ALA A 1 82 ? 6.976 -6.972 -2.801 1.00 94.50 82 ALA A C 1
ATOM 668 O O . ALA A 1 82 ? 5.772 -6.998 -3.023 1.00 94.50 82 ALA A O 1
ATOM 669 N N . ARG A 1 83 ? 7.860 -7.633 -3.565 1.00 94.75 83 ARG A N 1
ATOM 670 C CA . ARG A 1 83 ? 7.444 -8.543 -4.640 1.00 94.75 83 ARG A CA 1
ATOM 671 C C . ARG A 1 83 ? 6.733 -9.760 -4.075 1.00 94.75 83 ARG A C 1
ATOM 673 O O . ARG A 1 83 ? 5.606 -9.990 -4.468 1.00 94.75 83 ARG A O 1
ATOM 680 N N . GLU A 1 84 ? 7.357 -10.459 -3.126 1.00 94.56 84 GLU A N 1
ATOM 681 C CA . GLU A 1 84 ? 6.790 -11.657 -2.488 1.00 94.56 84 GLU A CA 1
ATOM 682 C C . GLU A 1 84 ? 5.379 -11.399 -1.944 1.00 94.56 84 GLU A C 1
ATOM 684 O O . GLU A 1 84 ? 4.483 -12.192 -2.201 1.00 94.56 84 GLU A O 1
ATOM 689 N N . LEU A 1 85 ? 5.170 -10.260 -1.276 1.00 94.38 85 LEU A N 1
ATOM 690 C CA . LEU A 1 85 ? 3.863 -9.847 -0.752 1.00 94.38 85 LEU A CA 1
ATOM 691 C C . LEU A 1 85 ? 2.815 -9.573 -1.841 1.00 94.38 85 LEU A C 1
ATOM 693 O O . LEU A 1 85 ? 1.633 -9.761 -1.605 1.00 94.38 85 LEU A O 1
ATOM 697 N N . LEU A 1 86 ? 3.218 -9.098 -3.021 1.00 92.00 86 LEU A N 1
ATOM 698 C CA . LEU A 1 86 ? 2.294 -8.730 -4.105 1.00 92.00 86 LEU A CA 1
ATOM 699 C C . LEU A 1 86 ? 2.081 -9.845 -5.140 1.00 92.00 86 LEU A C 1
ATOM 701 O O . LEU A 1 86 ? 1.245 -9.684 -6.028 1.00 92.00 86 LEU A O 1
ATOM 705 N N . THR A 1 87 ? 2.842 -10.938 -5.042 1.00 87.69 87 THR A N 1
ATOM 706 C CA . THR A 1 87 ? 2.718 -12.144 -5.881 1.00 87.69 87 THR A CA 1
ATOM 707 C C . THR A 1 87 ? 2.273 -13.380 -5.103 1.00 87.69 87 THR A C 1
ATOM 709 O O . THR A 1 87 ? 2.199 -14.450 -5.694 1.00 87.69 87 THR A O 1
ATOM 712 N N . ALA A 1 88 ? 2.057 -13.275 -3.789 1.00 68.94 88 ALA A N 1
ATOM 713 C CA . ALA A 1 88 ? 1.463 -14.360 -3.018 1.00 68.94 88 ALA A CA 1
ATOM 714 C C . ALA A 1 88 ? -0.024 -14.470 -3.395 1.00 68.94 88 ALA A C 1
ATOM 716 O O . ALA A 1 88 ? -0.757 -13.495 -3.234 1.00 68.94 88 ALA A O 1
ATOM 717 N N . ASP A 1 89 ? -0.406 -15.622 -3.950 1.00 55.34 89 ASP A N 1
ATOM 718 C CA . ASP A 1 89 ? -1.788 -15.988 -4.296 1.00 55.34 89 ASP A CA 1
ATOM 719 C C . ASP A 1 89 ? -2.619 -16.349 -3.053 1.00 55.34 89 ASP A C 1
ATOM 721 O O . ASP A 1 89 ? -2.091 -17.079 -2.175 1.00 55.34 89 ASP A O 1
#

Radius of gyration: 15.25 Å; Cα contacts (8 Å, |Δi|>4): 67; chains: 1; bounding box: 35×27×40 Å

Secondary structure (DSSP, 8-state):
--HHHHHHHHHHHHHHHSTT-SSPPPSSPPHHHHHHT--HHHHHHHHHTHHHH-SS--S-HHHHHH-B-TTT-PBP---HHHHHHHH--

Mean predicted aligned error: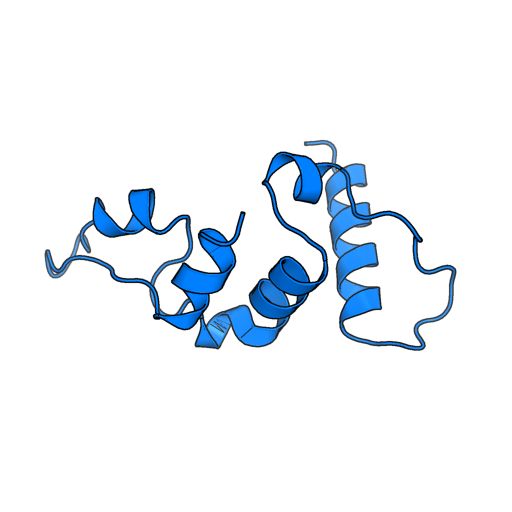 4.95 Å

pLDDT: mean 88.32, std 8.44, range [55.34, 95.56]

Foldseek 3Di:
DDPVLVVLQVVLLVCLQDPPDPDDNPPDDRVVCVVLVADPVLVNCCVVCVCVQAVPDDDAQVVQQPDADPPPRHGDGTDPVNNCSRPDD